Protein AF-Q5YSQ3-F1 (afdb_monomer_lite)

Structure (mmCIF, N/CA/C/O backbone):
data_AF-Q5YSQ3-F1
#
_entry.id   AF-Q5YSQ3-F1
#
loop_
_atom_site.group_PDB
_atom_site.id
_atom_site.type_symbol
_atom_site.label_atom_id
_atom_site.label_alt_id
_atom_site.label_comp_id
_atom_site.label_asym_id
_atom_site.label_entity_id
_atom_site.label_seq_id
_atom_site.pdbx_PDB_ins_code
_atom_site.Cartn_x
_atom_site.Cartn_y
_atom_site.Cartn_z
_atom_site.occupancy
_atom_site.B_iso_or_equiv
_atom_site.auth_seq_id
_atom_site.auth_comp_id
_atom_site.auth_asym_id
_atom_site.auth_atom_id
_atom_site.pdbx_PDB_model_num
ATOM 1 N N . MET A 1 1 ? 5.915 0.671 28.795 1.00 43.44 1 MET A N 1
ATOM 2 C CA . MET A 1 1 ? 5.847 -0.478 27.867 1.00 43.44 1 MET A CA 1
ATOM 3 C C . MET A 1 1 ? 5.712 0.100 26.472 1.00 43.44 1 MET A C 1
ATOM 5 O O . MET A 1 1 ? 4.676 0.681 26.189 1.00 43.44 1 MET A O 1
ATOM 9 N N . THR A 1 2 ? 6.761 0.056 25.652 1.00 50.53 2 THR A N 1
ATOM 10 C CA . THR A 1 2 ? 6.707 0.565 24.273 1.00 50.53 2 THR A CA 1
ATOM 11 C C . THR A 1 2 ? 5.786 -0.357 23.483 1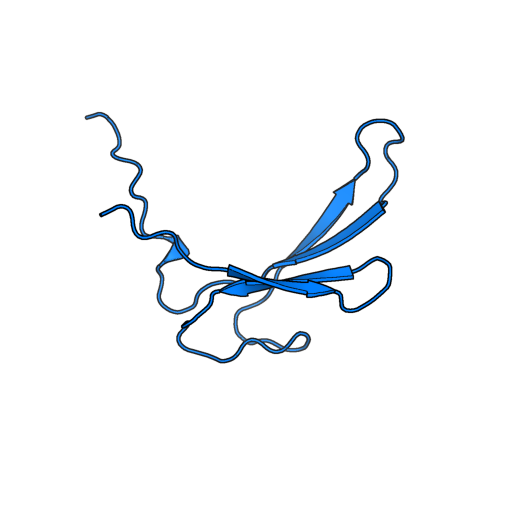.00 50.53 2 THR A C 1
ATOM 13 O O . THR A 1 2 ? 6.150 -1.499 23.206 1.00 50.53 2 THR A O 1
ATOM 16 N N . GLN A 1 3 ? 4.554 0.077 23.224 1.00 53.81 3 GLN A N 1
ATOM 17 C CA . GLN A 1 3 ? 3.592 -0.728 22.483 1.00 53.81 3 GLN A CA 1
ATOM 18 C C . GLN A 1 3 ? 4.065 -0.761 21.026 1.00 53.81 3 GLN A C 1
ATOM 20 O O . GLN A 1 3 ? 3.937 0.219 20.297 1.00 53.81 3 GLN A O 1
ATOM 25 N N . GLN A 1 4 ? 4.700 -1.862 20.616 1.00 55.97 4 GLN A N 1
ATOM 26 C CA . GLN A 1 4 ? 4.968 -2.097 19.202 1.00 55.97 4 GLN A CA 1
ATOM 27 C C . GLN A 1 4 ? 3.617 -2.118 18.491 1.00 55.97 4 GLN A C 1
ATOM 29 O O . GLN A 1 4 ? 2.778 -2.951 18.818 1.00 55.97 4 GLN A O 1
ATOM 34 N N . LYS A 1 5 ? 3.399 -1.189 17.558 1.00 66.62 5 LYS A N 1
ATOM 35 C CA . LYS A 1 5 ? 2.211 -1.150 16.698 1.00 66.62 5 LYS A CA 1
ATOM 36 C C . LYS A 1 5 ? 2.331 -2.339 15.736 1.00 66.62 5 LYS A C 1
ATOM 38 O O . LYS A 1 5 ? 3.214 -2.288 14.880 1.00 66.62 5 LYS A O 1
ATOM 43 N N . PRO A 1 6 ? 1.568 -3.438 15.891 1.00 84.31 6 PRO A N 1
ATOM 44 C CA . PRO A 1 6 ? 1.818 -4.638 15.107 1.00 84.31 6 PRO A CA 1
ATOM 45 C C . PRO A 1 6 ? 1.228 -4.477 13.700 1.00 84.31 6 PRO A C 1
ATOM 47 O O . PRO A 1 6 ? 0.076 -4.077 13.537 1.00 84.31 6 PRO A O 1
ATOM 50 N N . TRP A 1 7 ? 2.027 -4.805 12.689 1.00 88.62 7 TRP A N 1
ATOM 51 C CA . TRP A 1 7 ? 1.640 -4.812 11.279 1.00 88.62 7 TRP A CA 1
ATOM 52 C C . TRP A 1 7 ? 1.701 -6.240 10.750 1.00 88.62 7 TRP A C 1
ATOM 54 O O . TRP A 1 7 ? 2.620 -6.989 11.088 1.00 88.62 7 TRP A O 1
ATOM 64 N N . ALA A 1 8 ? 0.740 -6.612 9.914 1.00 92.19 8 ALA A N 1
ATOM 65 C CA . ALA A 1 8 ? 0.795 -7.840 9.137 1.00 92.19 8 ALA A CA 1
ATOM 66 C C . ALA A 1 8 ? 1.248 -7.536 7.711 1.00 92.19 8 ALA A C 1
ATOM 68 O O . ALA A 1 8 ? 1.039 -6.435 7.202 1.00 92.19 8 ALA A O 1
ATOM 69 N N . ILE A 1 9 ? 1.872 -8.529 7.080 1.00 93.62 9 ILE A N 1
ATOM 70 C CA . ILE A 1 9 ? 2.281 -8.473 5.680 1.00 93.62 9 ILE A CA 1
ATOM 71 C C . ILE A 1 9 ? 1.805 -9.721 4.944 1.00 93.62 9 ILE A C 1
ATOM 73 O O . ILE A 1 9 ? 1.796 -10.824 5.495 1.00 93.62 9 ILE A O 1
ATOM 77 N N . ARG A 1 10 ? 1.446 -9.552 3.675 1.00 94.31 10 ARG A N 1
ATOM 78 C CA . ARG A 1 10 ? 1.120 -10.638 2.754 1.00 94.31 10 ARG A CA 1
ATOM 79 C C . ARG A 1 10 ? 1.643 -10.311 1.369 1.00 94.31 10 ARG A C 1
ATOM 81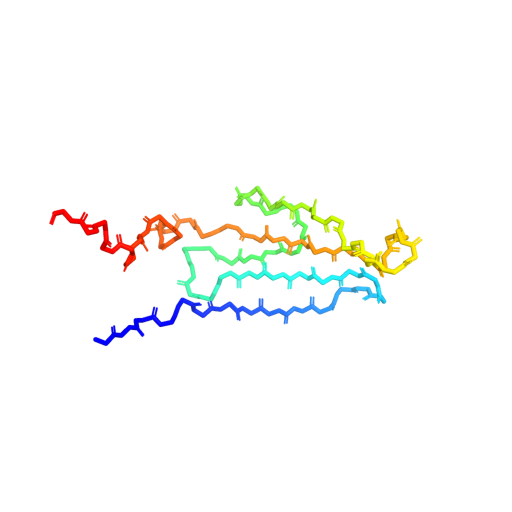 O O . ARG A 1 10 ? 1.436 -9.217 0.856 1.00 94.31 10 ARG A O 1
ATOM 88 N N . GLN A 1 11 ? 2.267 -11.296 0.745 1.00 95.56 11 GLN A N 1
ATOM 89 C CA . GLN A 1 11 ? 2.601 -11.240 -0.669 1.00 95.56 11 GLN A CA 1
ATOM 90 C C . GLN A 1 11 ? 1.339 -11.508 -1.507 1.00 95.56 11 GLN A C 1
ATOM 92 O O . GLN A 1 11 ? 0.650 -12.507 -1.279 1.00 95.56 11 GLN A O 1
ATOM 97 N N . LEU A 1 12 ? 1.013 -10.606 -2.436 1.00 93.38 12 LEU A N 1
ATOM 98 C CA . LEU A 1 12 ? -0.135 -10.743 -3.344 1.00 93.38 12 LEU A CA 1
ATOM 99 C C . LEU A 1 12 ? 0.282 -11.362 -4.680 1.00 93.38 12 LEU A C 1
ATOM 101 O O . LEU A 1 12 ? -0.392 -12.258 -5.185 1.00 93.38 12 LEU A O 1
ATOM 105 N N . THR A 1 13 ? 1.415 -10.911 -5.216 1.00 94.25 13 THR A N 1
ATOM 106 C CA . THR A 1 13 ? 2.017 -11.391 -6.467 1.00 94.25 13 THR A CA 1
ATOM 107 C C . THR A 1 13 ? 3.517 -11.622 -6.268 1.00 94.25 13 THR A C 1
ATOM 109 O O . THR A 1 13 ? 4.050 -11.438 -5.176 1.00 94.25 13 THR A O 1
ATOM 112 N N . ALA A 1 14 ? 4.236 -12.008 -7.324 1.00 94.75 14 ALA A N 1
ATOM 113 C CA . ALA A 1 14 ? 5.692 -12.133 -7.263 1.00 94.75 14 ALA A CA 1
ATOM 114 C C . ALA A 1 14 ? 6.398 -10.814 -6.881 1.00 94.75 14 ALA A C 1
ATOM 116 O O . ALA A 1 14 ? 7.459 -10.860 -6.265 1.00 94.75 14 ALA A O 1
ATOM 117 N N . ASP A 1 15 ? 5.801 -9.669 -7.215 1.00 94.88 15 ASP A N 1
ATOM 118 C CA . ASP A 1 15 ? 6.375 -8.327 -7.100 1.00 94.88 15 ASP A CA 1
ATOM 119 C C . ASP A 1 15 ? 5.550 -7.361 -6.230 1.00 94.88 15 ASP A C 1
ATOM 121 O O . ASP A 1 15 ? 5.935 -6.203 -6.082 1.00 94.88 15 ASP A O 1
ATOM 125 N N . GLU A 1 16 ? 4.449 -7.807 -5.618 1.00 95.94 16 GLU A N 1
ATOM 126 C CA . GLU A 1 16 ? 3.591 -6.968 -4.775 1.00 95.94 16 GLU A CA 1
ATOM 127 C C . GLU A 1 16 ? 3.432 -7.524 -3.359 1.00 95.94 16 GLU A C 1
ATOM 129 O O . GLU A 1 16 ? 3.035 -8.676 -3.141 1.00 95.94 16 GLU A O 1
ATOM 134 N N . VAL A 1 17 ? 3.682 -6.655 -2.381 1.00 96.25 17 VAL A N 1
ATOM 135 C CA . VAL A 1 17 ? 3.481 -6.920 -0.956 1.00 96.25 17 VAL A CA 1
ATOM 136 C C . VAL A 1 17 ? 2.471 -5.927 -0.400 1.00 96.25 17 VAL A C 1
ATOM 138 O O . VAL A 1 17 ? 2.581 -4.723 -0.609 1.00 96.25 17 VAL A O 1
ATOM 141 N N . HIS A 1 18 ? 1.503 -6.440 0.344 1.00 94.00 18 HIS A N 1
ATOM 142 C CA . HIS A 1 18 ? 0.494 -5.674 1.057 1.00 94.00 18 HIS A CA 1
ATOM 143 C C . HIS A 1 18 ? 0.798 -5.730 2.560 1.00 94.00 18 HIS A C 1
ATOM 145 O O . HIS A 1 18 ? 0.925 -6.818 3.123 1.00 94.00 18 HIS A O 1
ATOM 151 N N . GLY A 1 19 ? 0.935 -4.564 3.197 1.00 94.62 19 GLY A N 1
ATOM 152 C CA . GLY A 1 19 ? 1.036 -4.416 4.648 1.00 94.62 19 GLY A CA 1
ATOM 153 C C . GLY A 1 19 ? -0.142 -3.645 5.248 1.00 94.62 19 GLY A C 1
ATOM 154 O O . GLY A 1 19 ? -0.514 -2.592 4.727 1.00 94.62 19 GLY A O 1
ATOM 155 N N . TRP A 1 20 ? -0.690 -4.145 6.359 1.00 93.62 20 TRP A N 1
ATOM 156 C CA . TRP A 1 20 ? -1.820 -3.525 7.060 1.00 93.62 20 TRP A CA 1
ATOM 157 C C . TRP A 1 20 ? -1.692 -3.574 8.587 1.00 93.62 20 TRP A C 1
ATOM 159 O O . TRP A 1 20 ? -1.035 -4.473 9.129 1.00 93.62 20 TRP A O 1
ATOM 169 N N . PRO A 1 21 ? -2.308 -2.615 9.302 1.00 92.38 21 PRO A N 1
ATOM 170 C CA . PRO A 1 21 ? -2.287 -2.593 10.757 1.00 92.38 21 PRO A CA 1
ATOM 171 C C . PRO A 1 21 ? -3.127 -3.739 11.335 1.00 92.38 21 PRO A C 1
ATOM 173 O O . PRO A 1 21 ? -4.241 -4.020 10.888 1.00 92.38 21 PRO A O 1
ATOM 176 N N . LEU A 1 22 ? -2.600 -4.404 12.363 1.00 90.06 22 LEU A N 1
ATOM 177 C CA . LEU A 1 22 ? -3.343 -5.420 13.103 1.00 90.06 22 LEU A CA 1
ATOM 178 C C . LEU A 1 22 ? -4.204 -4.786 14.198 1.00 90.06 22 LEU A C 1
ATOM 180 O O . LEU A 1 22 ? -3.753 -3.923 14.953 1.00 90.06 22 LEU A O 1
ATOM 184 N N . GLY A 1 23 ? -5.437 -5.281 14.319 1.00 87.19 23 GLY A N 1
ATOM 185 C CA . GLY A 1 23 ? -6.391 -4.826 15.330 1.00 87.19 23 GLY A CA 1
ATOM 186 C C . GLY A 1 23 ? -6.874 -3.391 15.118 1.00 87.19 23 GLY A C 1
ATOM 187 O O . GLY A 1 23 ? -7.111 -2.705 16.106 1.00 87.19 23 GLY A O 1
ATOM 188 N N . ASP A 1 24 ? -6.944 -2.935 13.868 1.00 89.38 24 ASP A N 1
ATOM 189 C CA . ASP A 1 24 ? -7.514 -1.638 13.485 1.00 89.38 24 ASP A CA 1
ATOM 190 C C . ASP A 1 24 ? -9.059 -1.670 13.494 1.00 89.38 24 ASP A C 1
ATOM 192 O O . ASP A 1 24 ? -9.665 -2.736 13.630 1.00 89.38 24 ASP A O 1
ATOM 196 N N . LEU A 1 25 ? -9.705 -0.508 13.343 1.00 89.50 25 LEU A N 1
ATOM 197 C CA . LEU A 1 25 ? -11.170 -0.358 13.369 1.00 89.50 25 LEU A CA 1
ATOM 198 C C . LEU A 1 25 ? -11.890 -1.136 12.268 1.00 89.50 25 LEU A C 1
ATOM 200 O O . LEU A 1 25 ? -13.073 -1.450 12.411 1.00 89.50 25 LEU A O 1
ATOM 204 N N . ILE A 1 26 ? -11.199 -1.411 11.164 1.00 89.25 26 ILE A N 1
ATOM 205 C CA . ILE A 1 26 ? -11.746 -2.124 10.016 1.00 89.25 26 ILE A CA 1
ATOM 206 C C . ILE A 1 26 ? -10.850 -3.292 9.620 1.00 89.25 26 ILE A C 1
ATOM 208 O O . ILE A 1 26 ? -9.652 -3.326 9.905 1.00 89.25 26 ILE A O 1
ATOM 212 N N . HIS A 1 27 ? -11.444 -4.242 8.904 1.00 89.44 27 HIS A N 1
ATOM 213 C CA . HIS A 1 27 ? -10.671 -5.216 8.152 1.00 89.44 27 HIS A CA 1
ATOM 214 C C . HIS A 1 27 ? -10.093 -4.564 6.890 1.00 89.44 27 HIS A C 1
ATOM 216 O O . HIS A 1 27 ? -10.791 -3.825 6.194 1.00 89.44 27 HIS A O 1
ATOM 222 N N . HIS A 1 28 ? -8.827 -4.857 6.594 1.00 91.19 28 HIS A N 1
ATOM 223 C CA . HIS A 1 28 ? -8.121 -4.321 5.432 1.00 91.19 28 HIS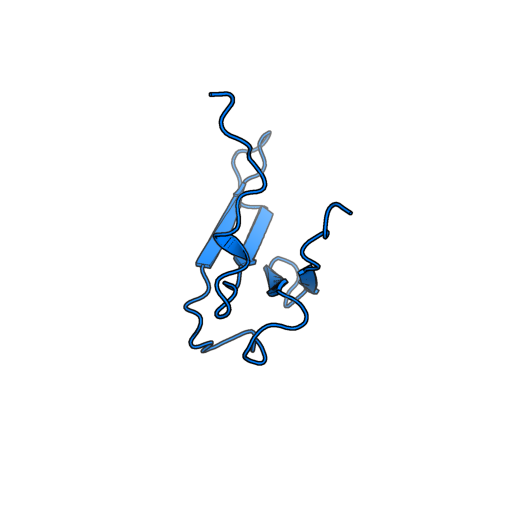 A CA 1
ATOM 224 C C . HIS A 1 28 ? -8.139 -5.326 4.284 1.00 91.19 28 HIS A C 1
ATOM 226 O O . HIS A 1 28 ? -7.422 -6.326 4.305 1.00 91.19 28 HIS A O 1
ATOM 232 N N . GLU A 1 29 ? -8.954 -5.037 3.273 1.00 88.00 29 GLU A N 1
ATOM 233 C CA . GLU A 1 29 ? -8.940 -5.745 1.993 1.00 88.00 29 GLU A CA 1
ATOM 234 C C . GLU A 1 29 ? -7.809 -5.225 1.105 1.00 88.00 29 GLU A C 1
ATOM 236 O O . GLU A 1 29 ? -7.495 -4.041 1.119 1.00 88.00 29 GLU A O 1
ATOM 241 N N . ALA A 1 30 ? -7.214 -6.091 0.285 1.00 83.56 30 ALA A N 1
ATOM 242 C CA . ALA A 1 30 ? -6.096 -5.706 -0.585 1.00 83.56 30 ALA A CA 1
ATOM 243 C C . ALA A 1 30 ? -6.480 -4.722 -1.709 1.00 83.56 30 ALA A C 1
ATOM 245 O O . ALA A 1 30 ? -5.610 -4.062 -2.275 1.00 83.56 30 ALA A O 1
ATOM 246 N N . VAL A 1 31 ? -7.765 -4.653 -2.062 1.00 85.06 31 VAL A N 1
ATOM 247 C CA . VAL A 1 31 ? -8.304 -3.800 -3.125 1.00 85.06 31 VAL A CA 1
ATOM 248 C C . VAL A 1 31 ? -9.543 -3.096 -2.580 1.00 85.06 31 VAL A C 1
ATOM 250 O O . VAL A 1 31 ? -10.306 -3.707 -1.839 1.00 85.06 31 VAL A O 1
ATOM 253 N N . ASP A 1 32 ? -9.737 -1.829 -2.955 1.00 88.56 32 ASP A N 1
ATOM 254 C CA . ASP A 1 32 ? -10.912 -1.025 -2.576 1.00 88.56 32 ASP A CA 1
ATOM 255 C C . ASP A 1 32 ? -11.089 -0.835 -1.055 1.00 88.56 32 ASP A C 1
ATOM 257 O O . ASP A 1 32 ? -12.178 -0.930 -0.493 1.00 88.56 32 ASP A O 1
ATOM 261 N N . CYS A 1 33 ? -9.984 -0.574 -0.351 1.00 91.75 33 CYS A N 1
ATOM 262 C CA . CYS A 1 33 ? -10.037 -0.285 1.076 1.00 91.75 33 CYS A CA 1
ATOM 263 C C . CYS A 1 33 ? -10.318 1.201 1.338 1.00 91.75 33 CYS A C 1
ATOM 265 O O . CYS A 1 33 ? -9.600 2.085 0.864 1.00 91.75 33 CYS A O 1
ATOM 267 N N . VAL A 1 34 ? -11.314 1.473 2.185 1.00 93.75 34 VAL A N 1
ATOM 268 C CA . VAL A 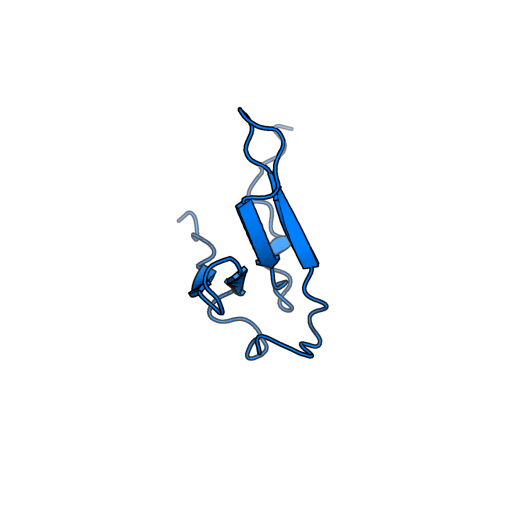1 34 ? -11.709 2.833 2.595 1.00 93.75 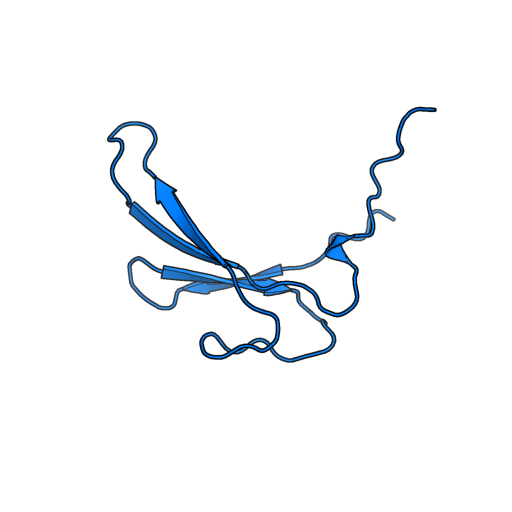34 VAL A CA 1
ATOM 269 C C . VAL A 1 34 ? -10.610 3.592 3.347 1.00 93.75 34 VAL A C 1
ATOM 271 O O . VAL A 1 34 ? -10.673 4.814 3.448 1.00 93.75 34 VAL A O 1
ATOM 274 N N . CYS A 1 35 ? -9.571 2.904 3.839 1.00 91.75 35 CYS A N 1
ATOM 275 C CA . CYS A 1 35 ? -8.429 3.572 4.461 1.00 91.75 35 CYS A CA 1
ATOM 276 C C . CYS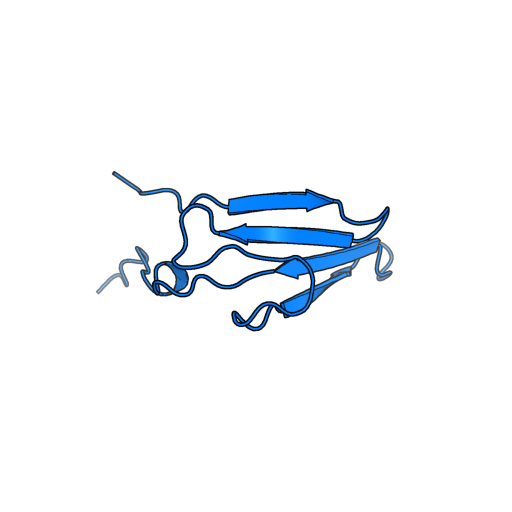 A 1 35 ? -7.597 4.402 3.472 1.00 91.75 35 CYS A C 1
ATOM 278 O O . CYS A 1 35 ? -6.724 5.147 3.907 1.00 91.75 35 CYS A O 1
ATOM 280 N N . GLY A 1 36 ? -7.830 4.246 2.162 1.00 91.31 36 GLY A N 1
ATOM 281 C CA . GLY A 1 36 ? -7.070 4.917 1.111 1.00 91.31 36 GLY A CA 1
ATOM 282 C C . GLY A 1 36 ? -5.614 4.449 1.072 1.00 91.31 36 GLY A C 1
ATOM 283 O O . GLY A 1 36 ? -4.731 5.253 1.354 1.00 91.31 36 GLY A O 1
ATOM 284 N N . PRO A 1 37 ? -5.343 3.162 0.780 1.00 93.44 37 PRO A N 1
ATOM 285 C CA . PRO A 1 37 ? -3.990 2.623 0.824 1.00 93.44 37 PRO A CA 1
ATOM 286 C C . PRO A 1 37 ? -3.071 3.302 -0.196 1.00 93.44 37 PRO A C 1
ATOM 288 O O . PRO A 1 37 ? -3.474 3.634 -1.313 1.00 93.44 37 PRO A O 1
ATOM 291 N N . GLU A 1 38 ? -1.803 3.450 0.170 1.00 93.19 38 GLU A N 1
ATOM 292 C CA . GLU A 1 38 ? -0.780 4.032 -0.693 1.00 93.19 38 GLU A CA 1
ATOM 293 C C . GLU A 1 38 ? 0.067 2.951 -1.363 1.00 93.19 38 GLU A C 1
ATOM 295 O O . GLU A 1 38 ? 0.469 1.972 -0.732 1.00 93.19 38 GLU A O 1
ATOM 300 N N . ARG A 1 39 ? 0.414 3.163 -2.637 1.00 94.38 39 ARG A N 1
ATOM 301 C CA . ARG A 1 39 ? 1.292 2.268 -3.398 1.00 94.38 39 ARG A CA 1
ATOM 302 C C . ARG A 1 39 ? 2.668 2.903 -3.586 1.00 94.38 39 ARG A C 1
ATOM 304 O O . ARG A 1 39 ? 2.808 3.908 -4.278 1.00 94.38 39 ARG A O 1
ATOM 311 N N . HIS A 1 40 ? 3.686 2.286 -2.995 1.00 94.69 40 HIS A N 1
ATOM 312 C CA . HIS A 1 40 ? 5.076 2.743 -3.005 1.00 94.69 40 HIS A CA 1
ATOM 313 C C . HIS A 1 40 ? 5.937 1.833 -3.880 1.00 94.69 40 HIS A C 1
ATOM 315 O O . HIS A 1 40 ? 5.946 0.616 -3.693 1.00 94.69 40 HIS A O 1
ATOM 321 N N . ALA A 1 41 ? 6.677 2.415 -4.824 1.00 96.31 41 ALA A N 1
ATOM 322 C CA . ALA A 1 41 ? 7.649 1.672 -5.622 1.00 96.31 41 ALA A CA 1
ATOM 323 C C . ALA A 1 41 ? 8.886 1.344 -4.776 1.00 96.31 41 ALA A C 1
ATOM 325 O O . ALA A 1 41 ? 9.474 2.230 -4.152 1.00 96.31 41 ALA A O 1
ATOM 326 N N . ILE A 1 42 ? 9.307 0.081 -4.786 1.00 95.38 42 ILE A N 1
ATOM 327 C CA . ILE A 1 42 ? 10.547 -0.354 -4.149 1.00 95.38 42 ILE A CA 1
ATOM 328 C C . ILE A 1 42 ? 11.646 -0.371 -5.201 1.00 95.38 42 ILE A C 1
ATOM 330 O O . ILE A 1 42 ? 11.719 -1.258 -6.052 1.00 95.38 42 ILE A O 1
ATOM 334 N N . THR A 1 43 ? 12.496 0.649 -5.142 1.00 96.38 43 THR A N 1
ATOM 335 C CA . THR A 1 43 ? 13.595 0.826 -6.088 1.00 96.38 43 THR A CA 1
ATOM 336 C C . THR A 1 43 ? 14.873 0.191 -5.558 1.00 96.38 43 THR A C 1
ATOM 338 O O . THR A 1 43 ? 15.350 0.508 -4.464 1.00 96.38 43 THR A O 1
ATOM 341 N N . ASN A 1 44 ? 15.478 -0.663 -6.375 1.00 94.56 44 ASN A N 1
ATOM 342 C CA . ASN A 1 44 ? 16.808 -1.190 -6.163 1.00 94.56 44 ASN A CA 1
ATOM 343 C C . ASN A 1 44 ? 17.831 -0.051 -6.158 1.00 94.56 44 ASN A C 1
ATOM 345 O O . ASN A 1 44 ? 18.028 0.634 -7.162 1.00 94.56 44 ASN A O 1
ATOM 349 N N . ARG A 1 45 ? 18.532 0.135 -5.040 1.00 94.12 45 ARG A N 1
ATOM 350 C CA . ARG A 1 45 ? 19.506 1.230 -4.911 1.00 94.12 45 ARG A CA 1
ATOM 351 C C . ARG A 1 45 ? 20.722 1.083 -5.829 1.00 94.12 45 ARG A C 1
ATOM 353 O O . ARG A 1 45 ? 21.319 2.092 -6.180 1.00 94.12 45 ARG A O 1
ATOM 360 N N . ALA A 1 46 ? 21.094 -0.141 -6.203 1.00 95.88 46 ALA A N 1
ATOM 361 C CA . ALA A 1 46 ? 22.266 -0.399 -7.037 1.00 95.88 46 ALA A CA 1
ATOM 362 C C . ALA A 1 46 ? 21.958 -0.282 -8.536 1.00 95.88 46 ALA A C 1
ATOM 364 O O . ALA A 1 46 ? 22.801 0.183 -9.299 1.00 95.88 46 ALA A O 1
ATOM 365 N N . THR A 1 47 ? 20.766 -0.700 -8.969 1.00 95.94 47 THR A N 1
ATOM 366 C CA . THR A 1 47 ? 20.394 -0.724 -10.396 1.00 95.94 47 THR A CA 1
ATOM 367 C C . THR A 1 47 ? 19.446 0.404 -10.802 1.00 95.94 47 THR A C 1
ATOM 369 O O . THR A 1 47 ? 19.247 0.627 -11.994 1.00 95.94 47 THR A O 1
ATOM 372 N N . GLY A 1 48 ? 18.834 1.095 -9.835 1.00 93.81 48 GLY A N 1
ATOM 373 C CA . GLY A 1 48 ? 17.803 2.110 -10.063 1.00 93.81 48 GLY A CA 1
ATOM 374 C C . GLY A 1 48 ? 16.482 1.551 -10.601 1.00 93.81 48 GLY A C 1
ATOM 375 O O . GLY A 1 48 ? 15.579 2.323 -10.918 1.00 93.81 48 GLY A O 1
ATOM 376 N N . ARG A 1 49 ? 16.355 0.226 -10.735 1.00 95.19 49 ARG A N 1
ATOM 377 C CA . ARG A 1 49 ? 15.143 -0.431 -11.234 1.00 95.19 49 ARG A CA 1
ATOM 378 C C . ARG A 1 49 ? 14.124 -0.609 -10.118 1.00 95.19 49 ARG A C 1
ATOM 380 O O . ARG A 1 49 ? 14.488 -0.715 -8.953 1.00 95.19 49 ARG A O 1
ATOM 387 N N . ILE A 1 50 ? 12.852 -0.654 -10.493 1.00 96.00 50 ILE A N 1
ATOM 388 C CA . ILE A 1 50 ? 11.777 -1.055 -9.586 1.00 96.00 50 ILE A CA 1
ATOM 389 C C . ILE A 1 50 ? 11.816 -2.582 -9.481 1.00 96.00 50 ILE A C 1
ATOM 391 O O . ILE A 1 50 ? 11.671 -3.258 -10.499 1.00 96.00 50 ILE A O 1
ATOM 395 N N . ASP A 1 51 ? 12.019 -3.094 -8.269 1.00 95.00 51 ASP A N 1
ATOM 396 C CA . ASP A 1 51 ? 12.036 -4.534 -7.966 1.00 95.00 51 ASP A CA 1
ATOM 397 C C . ASP A 1 51 ? 10.663 -5.032 -7.484 1.00 95.00 51 ASP A C 1
ATOM 399 O O . ASP A 1 51 ? 10.403 -6.233 -7.483 1.00 95.00 51 ASP A O 1
ATOM 403 N N . GLY A 1 52 ? 9.777 -4.117 -7.083 1.00 96.19 52 GLY A N 1
ATOM 404 C CA . GLY A 1 52 ? 8.418 -4.441 -6.669 1.00 96.19 52 GLY A CA 1
ATOM 405 C C . GLY A 1 52 ? 7.661 -3.249 -6.097 1.00 96.19 52 GLY A C 1
ATOM 406 O O . GLY A 1 52 ? 8.125 -2.105 -6.141 1.00 96.19 52 GLY A O 1
ATOM 407 N N . TRP A 1 53 ? 6.491 -3.530 -5.537 1.00 96.19 53 TRP A N 1
ATOM 408 C CA . TRP A 1 53 ? 5.567 -2.549 -4.985 1.00 96.19 53 TRP A CA 1
ATOM 409 C C . TRP A 1 53 ? 5.138 -2.924 -3.571 1.00 96.19 53 TRP A C 1
ATOM 411 O O . TRP A 1 53 ? 4.821 -4.077 -3.275 1.00 96.19 53 TRP A O 1
ATOM 421 N N . LEU A 1 54 ? 5.081 -1.915 -2.708 1.00 95.19 54 LEU A N 1
ATOM 422 C CA . LEU A 1 54 ? 4.489 -2.001 -1.382 1.00 95.19 54 LEU A CA 1
ATOM 423 C C . LEU A 1 54 ? 3.147 -1.270 -1.384 1.00 95.19 54 LEU A C 1
ATOM 425 O O . LEU A 1 54 ? 3.103 -0.059 -1.590 1.00 95.19 54 LEU A O 1
ATOM 429 N N . ILE A 1 55 ? 2.069 -1.994 -1.111 1.00 95.88 55 ILE A N 1
ATOM 430 C CA . ILE A 1 55 ? 0.751 -1.435 -0.810 1.00 95.88 55 ILE A CA 1
ATOM 431 C C . ILE A 1 55 ? 0.663 -1.300 0.712 1.00 95.88 55 ILE A C 1
ATOM 433 O O . ILE A 1 55 ? 0.705 -2.300 1.432 1.00 95.88 55 ILE A O 1
ATOM 437 N N . ARG A 1 56 ? 0.591 -0.067 1.212 1.00 93.94 56 ARG A N 1
ATOM 438 C CA . ARG A 1 56 ? 0.552 0.245 2.643 1.00 93.94 56 ARG A CA 1
ATOM 439 C C . ARG A 1 56 ? -0.820 0.782 3.025 1.00 93.94 56 ARG A C 1
ATOM 441 O O . ARG A 1 56 ? -1.243 1.813 2.510 1.00 93.94 56 ARG A O 1
ATOM 448 N N . HIS A 1 57 ? -1.471 0.100 3.957 1.00 94.25 57 HIS A N 1
ATOM 449 C CA . HIS A 1 57 ? -2.725 0.551 4.551 1.00 94.25 57 HIS A CA 1
ATOM 450 C C . HIS A 1 57 ? -2.470 1.508 5.709 1.00 94.25 57 HIS A C 1
ATOM 452 O O . HIS A 1 57 ? -1.394 1.492 6.303 1.00 94.25 57 HIS A O 1
ATOM 458 N N . HIS A 1 58 ? -3.477 2.319 6.019 1.00 91.44 58 HIS A N 1
ATOM 459 C CA . HIS A 1 58 ? -3.446 3.274 7.119 1.00 91.44 58 HIS A CA 1
ATOM 460 C C . HIS A 1 58 ? -4.345 2.813 8.258 1.00 91.44 58 HIS A C 1
ATOM 462 O O . HIS A 1 58 ? -5.449 2.322 8.016 1.00 91.44 58 HIS A O 1
ATOM 468 N N . SER A 1 59 ? -3.896 3.022 9.493 1.00 89.62 59 SER A N 1
ATOM 469 C CA . SER A 1 59 ? -4.715 2.841 10.686 1.00 89.62 59 SER A CA 1
ATOM 470 C C . SER A 1 59 ? -5.815 3.894 10.748 1.00 89.62 59 SER A C 1
ATOM 472 O O . SER A 1 59 ? -5.521 5.094 10.687 1.00 89.62 59 SER A O 1
ATOM 474 N N . LEU A 1 60 ? -7.060 3.472 10.940 1.00 88.06 60 LEU A N 1
ATOM 475 C CA . LEU A 1 60 ? -8.201 4.380 11.081 1.00 88.06 60 LEU A CA 1
ATOM 476 C C . LEU A 1 60 ? -8.576 4.688 12.535 1.00 88.06 60 LEU A C 1
ATOM 478 O O . LEU A 1 60 ? -9.425 5.541 12.772 1.00 88.06 60 LEU A O 1
ATOM 482 N N . ASP A 1 61 ? -7.909 4.077 13.511 1.00 84.62 61 ASP A N 1
ATOM 483 C CA . ASP A 1 61 ? -7.997 4.458 14.934 1.00 84.62 61 ASP A CA 1
ATOM 484 C C . ASP A 1 61 ? -7.027 5.567 15.367 1.00 84.62 61 ASP A C 1
ATOM 486 O O . ASP A 1 61 ? -7.018 5.959 16.532 1.00 84.62 61 ASP A O 1
ATOM 490 N N . GLY A 1 62 ? -6.205 6.086 14.454 1.00 78.19 62 GLY A N 1
ATOM 491 C CA . GLY A 1 62 ? -5.272 7.166 14.761 1.00 78.19 62 GLY A CA 1
ATOM 492 C C . GLY A 1 62 ? -3.994 6.734 15.486 1.00 78.19 62 GLY A C 1
ATOM 493 O O . GLY A 1 62 ? -3.167 7.606 15.763 1.00 78.19 62 GLY A O 1
ATOM 494 N N . ARG A 1 63 ? -3.751 5.431 15.711 1.00 79.94 63 ARG A N 1
ATOM 495 C CA . ARG A 1 63 ? -2.506 4.949 16.344 1.00 79.94 63 ARG A CA 1
ATOM 496 C C . ARG A 1 63 ? -1.257 5.332 15.559 1.00 79.94 63 ARG A C 1
ATOM 498 O O . ARG A 1 63 ? -0.188 5.455 16.140 1.00 79.94 63 ARG A O 1
ATOM 505 N N . GLU A 1 64 ? -1.345 5.560 14.250 1.00 76.38 64 GLU A N 1
ATOM 506 C CA . GLU A 1 64 ? -0.233 6.095 13.448 1.00 76.38 64 GLU A CA 1
ATOM 507 C C . GLU A 1 64 ? 0.210 7.502 13.869 1.00 76.38 64 GLU A C 1
ATOM 509 O O . GLU A 1 64 ? 1.383 7.829 13.713 1.00 76.38 64 GLU A O 1
ATOM 514 N N . ARG A 1 65 ? -0.690 8.309 14.444 1.00 72.50 65 ARG A N 1
ATOM 515 C CA . ARG A 1 65 ? -0.410 9.682 14.896 1.00 72.50 65 ARG A CA 1
ATOM 516 C C . ARG A 1 65 ? 0.135 9.752 16.316 1.00 72.50 65 ARG A C 1
ATOM 518 O O . ARG A 1 65 ? 0.661 10.792 16.696 1.00 72.50 65 ARG A O 1
ATOM 525 N N . GLU A 1 66 ? 0.012 8.678 17.094 1.00 64.94 66 GLU A N 1
ATOM 526 C CA . GLU A 1 66 ? 0.610 8.602 18.425 1.00 64.94 66 GLU A CA 1
ATOM 527 C C . GLU A 1 66 ? 2.130 8.495 18.286 1.00 64.94 66 GLU A C 1
ATOM 529 O O . GLU A 1 66 ? 2.693 7.404 18.148 1.00 64.94 66 GLU A O 1
ATOM 534 N N . THR A 1 67 ? 2.808 9.635 18.259 1.00 49.69 67 THR A N 1
ATOM 535 C CA . THR A 1 67 ? 4.256 9.679 18.405 1.00 49.69 67 THR A CA 1
ATOM 536 C C . THR A 1 67 ? 4.566 9.357 19.871 1.00 49.69 67 THR A C 1
ATOM 538 O O . THR A 1 67 ? 4.065 9.991 20.794 1.00 49.69 67 THR A O 1
ATOM 541 N N . SER A 1 68 ? 5.388 8.338 20.119 1.00 53.25 68 SER A N 1
ATOM 542 C CA . SER A 1 68 ? 6.220 8.317 21.328 1.00 53.25 68 SER A CA 1
ATOM 543 C C . SER A 1 68 ? 7.563 8.985 21.045 1.00 53.25 68 SER A C 1
ATOM 545 O O . SER A 1 68 ? 8.551 8.687 21.713 1.00 53.25 68 SER A O 1
ATOM 547 N N . ASP A 1 69 ? 7.607 9.849 20.032 1.00 52.53 69 ASP A N 1
ATOM 548 C CA . ASP A 1 69 ? 8.687 10.800 19.867 1.00 52.53 69 ASP A CA 1
ATOM 549 C C . ASP A 1 69 ? 8.379 11.903 20.871 1.00 52.53 69 ASP A C 1
ATOM 551 O O . ASP A 1 69 ? 7.656 12.856 20.584 1.00 52.53 69 ASP A O 1
ATOM 555 N N . ALA A 1 70 ? 8.844 11.688 22.102 1.00 49.47 70 ALA A N 1
ATOM 556 C CA . ALA A 1 70 ? 9.156 12.785 22.990 1.00 49.47 70 ALA A CA 1
ATOM 557 C C . ALA A 1 70 ? 10.023 13.755 22.183 1.00 49.47 70 ALA A C 1
ATOM 559 O O . ALA A 1 70 ? 11.195 13.489 21.928 1.00 49.47 70 ALA A O 1
ATOM 560 N N . GLU A 1 71 ? 9.411 14.839 21.715 1.00 52.25 71 GLU A N 1
ATOM 561 C CA . GLU A 1 71 ? 10.143 16.053 21.416 1.00 52.25 71 GLU A CA 1
ATOM 562 C C . GLU A 1 71 ? 10.873 16.413 22.710 1.00 52.25 71 GLU A C 1
ATOM 564 O O . GLU A 1 71 ? 10.242 16.725 23.723 1.00 52.25 71 GLU A O 1
ATOM 569 N N . ASP A 1 72 ? 12.195 16.252 22.690 1.00 48.69 72 ASP A N 1
ATOM 570 C CA . ASP A 1 72 ? 13.113 16.821 23.666 1.00 48.69 72 ASP A CA 1
ATOM 571 C C . ASP A 1 72 ? 12.788 18.322 23.798 1.00 48.69 72 ASP A C 1
ATOM 573 O O . ASP A 1 72 ? 13.166 19.129 22.944 1.00 48.69 72 ASP A O 1
ATOM 577 N N . ALA A 1 73 ? 12.014 18.662 24.831 1.00 40.50 73 ALA A N 1
ATOM 578 C CA . ALA A 1 73 ? 11.680 20.024 25.240 1.00 40.50 73 ALA A CA 1
ATOM 579 C C . ALA A 1 73 ? 12.750 20.600 26.174 1.00 40.50 73 ALA A C 1
ATOM 581 O O . ALA A 1 73 ? 13.257 19.843 27.037 1.00 40.50 73 ALA A O 1
#

Foldseek 3Di:
DPPDQDKDWDDPDPAEIEIETPPAPDDDDPPDDPQPWDKDFDADPVPRDGSHIYTYGDGPVCPVVPDPPPPPD

Radius of gyration: 14.84 Å; chains: 1; bounding box: 34×32×39 Å

pLDDT: mean 84.53, std 15.93, range [40.5, 96.38]

Secondary structure (DSSP, 8-state):
------EEEEE-SSSEEEEEETT-SS---SSS-TT--EEEEEE-TTT--EEEEEEE---SSSGGG--------

Organism: Nocardia farcinica (strain IFM 10152) (NCBI:txid247156)

Sequence (73 aa):
MTQQKPWAIRQLTADEVHGWPLGDLIHHEAVDCVCGPERHAITNRATGRIDGWLIRHHSLDGRERETSDAEDA